Protein AF-A0A9J6F6X3-F1 (afdb_monomer)

Foldseek 3Di:
DDFDAQACDPPDPRHDHCVNPVDRGQFDWDDPLDDDDDPVVVVLLVVLLVVDPDDPPVRSSRRGPSCVSSVNDDDDDPQSDADPDPPDQLLNVLLHDGYPDDDPVRVVVSVVQSPDCVNCVPHDDRD

Sequence (127 aa):
MPRLEPIRDTESKWYLPPSVYARTSLPRYVLGAGYVVSASAVRPLFQAALETPFFYLEDIFLTGLVAEKAGVEVIHTSYLMTMNDSDAGLCKLLGTVSAHPLTPDKQRTIWRRLRNDSATSGCPSPK

Organism: Haemaphysalis longicornis (NCBI:txid44386)

InterPro domains:
  IPR002659 Glycosyl transferase, family 31 [PF01762] (5-76)
  IPR002659 Glycosyl transferase, family 31 [PTHR11214] (5-77)

Secondary structure (DSSP, 8-state):
-PPPPPP--TTSTT---TTT---SSPPS---TT-----HHHHHHHHHHHHTS---S-HHHIIIIIIHHHHT------TTEEE---TT--HHHHHT-SEEES--HHHHHHHHHHHT-HHHHTTSPPP-

Solvent-accessible surface area (backbone atoms only — not comparable to full-atom values): 7946 Å² total; per-residue (Å²): 132,85,68,52,64,64,41,74,49,83,88,44,97,68,43,45,54,60,92,83,48,74,63,77,54,45,63,74,52,54,68,83,56,60,86,86,81,56,79,82,53,50,60,46,35,52,58,32,44,78,76,42,81,91,54,92,56,56,38,52,31,53,46,7,56,18,16,62,72,44,70,51,84,83,80,89,64,84,39,57,30,76,34,94,59,92,72,68,51,69,56,61,57,73,52,38,80,35,69,34,81,70,55,73,69,53,51,54,51,50,53,59,46,74,71,32,62,87,74,50,70,85,42,76,78,71,129

Nearest PDB structures (foldseek):
  8tic-assembly2_D  TM=9.059E-01  e=8.084E-03  Homo sapiens

Structure (mmCIF, N/CA/C/O backbone):
data_AF-A0A9J6F6X3-F1
#
_entry.id   AF-A0A9J6F6X3-F1
#
loop_
_atom_site.group_PDB
_atom_site.id
_atom_site.type_symbol
_atom_site.label_atom_id
_atom_site.label_alt_id
_atom_site.label_comp_id
_atom_site.label_asym_id
_atom_site.label_entity_id
_atom_site.label_seq_id
_atom_site.pdbx_PDB_ins_code
_atom_site.Cartn_x
_atom_site.Cartn_y
_atom_site.Cartn_z
_atom_site.occupancy
_atom_site.B_iso_or_equiv
_atom_site.auth_seq_id
_atom_site.auth_comp_id
_atom_site.auth_asym_id
_atom_site.auth_atom_id
_atom_site.pdbx_PDB_model_num
ATOM 1 N N . MET A 1 1 ? 11.997 -4.858 11.031 1.00 56.62 1 MET A N 1
ATOM 2 C CA . MET A 1 1 ? 11.828 -3.463 10.574 1.00 56.62 1 MET A CA 1
ATOM 3 C C . MET A 1 1 ? 11.066 -2.700 11.646 1.00 56.62 1 MET A C 1
ATOM 5 O O . MET A 1 1 ? 10.089 -3.262 12.142 1.00 56.62 1 MET A O 1
ATOM 9 N N . PRO A 1 2 ? 11.538 -1.513 12.059 1.00 73.12 2 PRO A N 1
ATOM 10 C CA . PRO A 1 2 ? 10.853 -0.688 13.052 1.00 73.12 2 PRO A CA 1
ATOM 11 C C . PRO A 1 2 ? 9.478 -0.247 12.536 1.00 73.12 2 PRO A C 1
ATOM 13 O O . PRO A 1 2 ? 9.283 -0.097 11.330 1.00 73.12 2 PRO A O 1
ATOM 16 N N . ARG A 1 3 ? 8.516 -0.086 13.450 1.00 84.50 3 ARG A N 1
ATOM 17 C CA . ARG A 1 3 ? 7.194 0.460 13.120 1.00 84.50 3 ARG A CA 1
ATOM 18 C C . ARG A 1 3 ? 7.306 1.970 12.936 1.00 84.50 3 ARG A C 1
ATOM 20 O O . ARG A 1 3 ? 8.016 2.617 13.698 1.00 84.50 3 ARG A O 1
ATOM 27 N N . LEU A 1 4 ? 6.605 2.500 11.938 1.00 91.38 4 LEU A N 1
ATOM 28 C CA . LEU A 1 4 ? 6.516 3.940 11.713 1.00 91.38 4 LEU A CA 1
ATOM 29 C C . LEU A 1 4 ? 5.606 4.591 12.758 1.00 91.38 4 LEU A C 1
ATOM 31 O O . LEU A 1 4 ? 4.687 3.956 13.285 1.00 91.38 4 LEU A O 1
ATOM 35 N N . GLU A 1 5 ? 5.859 5.864 13.035 1.00 95.19 5 GLU A N 1
ATOM 36 C CA . GLU A 1 5 ? 5.012 6.677 13.900 1.00 95.19 5 GLU A CA 1
ATOM 37 C C . GLU A 1 5 ? 3.914 7.381 13.088 1.00 95.19 5 GLU A C 1
ATOM 39 O O . GLU A 1 5 ? 4.127 7.739 11.926 1.00 95.19 5 GLU A O 1
ATOM 44 N N . PRO A 1 6 ? 2.724 7.581 13.675 1.00 95.56 6 PRO A N 1
ATOM 45 C CA . PRO A 1 6 ? 1.661 8.348 13.046 1.00 95.56 6 PRO A CA 1
ATOM 46 C C . PRO A 1 6 ? 2.049 9.825 12.926 1.00 95.56 6 PRO A C 1
ATOM 48 O O . PRO A 1 6 ? 2.431 10.456 13.912 1.00 95.56 6 PRO A O 1
ATOM 51 N N . ILE A 1 7 ? 1.900 10.400 11.733 1.00 96.44 7 ILE A N 1
ATOM 52 C CA . ILE A 1 7 ? 2.227 11.808 11.486 1.00 96.44 7 ILE A CA 1
ATOM 53 C C . ILE A 1 7 ? 1.198 12.697 12.188 1.00 96.44 7 ILE A C 1
ATOM 55 O O . ILE A 1 7 ? 0.005 12.579 11.936 1.00 96.44 7 ILE A O 1
ATOM 59 N N . ARG A 1 8 ? 1.648 13.596 13.069 1.00 96.19 8 ARG A N 1
ATOM 60 C CA . ARG A 1 8 ? 0.771 14.507 13.836 1.00 96.19 8 ARG A CA 1
ATOM 61 C C . ARG A 1 8 ? 0.795 15.959 13.347 1.00 96.19 8 ARG A C 1
ATOM 63 O O . ARG A 1 8 ? 0.188 16.815 13.977 1.00 96.19 8 ARG A O 1
ATOM 70 N N . ASP A 1 9 ? 1.474 16.217 12.237 1.00 97.12 9 ASP A N 1
ATOM 71 C CA . ASP A 1 9 ? 1.488 17.511 11.555 1.00 97.12 9 ASP A CA 1
ATOM 72 C C . ASP A 1 9 ? 0.221 17.678 10.706 1.00 97.12 9 ASP A C 1
ATOM 74 O O . ASP A 1 9 ? -0.001 16.872 9.802 1.00 97.12 9 ASP A O 1
ATOM 78 N N . THR A 1 10 ? -0.591 18.699 10.999 1.00 96.69 10 THR A N 1
ATOM 79 C CA . THR A 1 10 ? -1.878 18.974 10.336 1.00 96.69 10 THR A CA 1
ATOM 80 C C . THR A 1 10 ? -1.741 19.379 8.873 1.00 96.69 10 THR A C 1
ATOM 82 O O . THR A 1 10 ? -2.694 19.210 8.118 1.00 96.69 10 THR A O 1
ATOM 85 N N . GLU A 1 11 ? -0.569 19.863 8.457 1.00 97.31 11 GLU A N 1
ATOM 86 C CA . GLU A 1 11 ? -0.300 20.249 7.065 1.00 97.31 11 GLU A CA 1
ATOM 87 C C . GLU A 1 11 ? 0.075 19.044 6.190 1.00 97.31 11 GLU A C 1
ATOM 89 O O . GLU A 1 11 ? 0.128 19.121 4.959 1.00 97.31 11 GLU A O 1
ATOM 94 N N . SER A 1 12 ? 0.332 17.891 6.808 1.00 96.44 12 SER A N 1
ATOM 95 C CA . SER A 1 12 ? 0.660 16.677 6.081 1.00 96.44 12 SER A CA 1
ATOM 96 C C . SER A 1 12 ? -0.582 16.058 5.449 1.00 96.44 12 SER A C 1
ATOM 98 O O . SER A 1 12 ? -1.574 15.789 6.122 1.00 96.44 12 SER A O 1
ATOM 100 N N . LYS A 1 13 ? -0.491 15.658 4.175 1.00 94.00 13 LYS A N 1
ATOM 101 C CA . LYS A 1 13 ? -1.536 14.829 3.537 1.00 94.00 13 LYS A CA 1
ATOM 102 C C . LYS A 1 13 ? -1.766 13.484 4.243 1.00 94.00 13 LYS A C 1
ATOM 104 O O . LYS A 1 13 ? -2.771 12.825 4.005 1.00 94.00 13 LYS A O 1
ATOM 109 N N .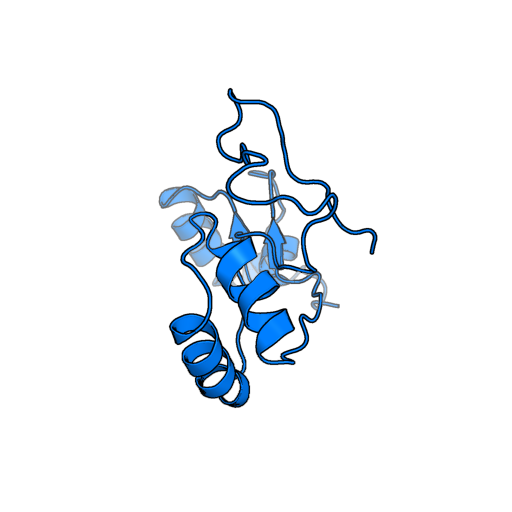 TRP A 1 14 ? -0.802 13.065 5.061 1.00 94.75 14 TRP A N 1
ATOM 110 C CA . TRP A 1 14 ? -0.842 11.849 5.867 1.00 94.75 14 TRP A CA 1
ATOM 111 C C . TRP A 1 14 ? -1.067 12.147 7.355 1.00 94.75 14 TRP A C 1
ATOM 113 O O . TRP A 1 14 ? -0.834 11.268 8.186 1.00 94.75 14 TRP A O 1
ATOM 123 N N . TYR A 1 15 ? -1.479 13.375 7.701 1.00 96.06 15 TYR A N 1
ATOM 124 C CA . TYR A 1 15 ? -1.835 13.760 9.062 1.00 96.06 15 TYR A CA 1
ATOM 125 C C . TYR A 1 15 ? -2.803 12.746 9.642 1.00 96.06 15 TYR A C 1
ATOM 127 O O . TYR A 1 15 ? -3.833 12.489 9.030 1.00 96.06 15 TYR A O 1
ATOM 135 N N . LEU A 1 16 ? -2.487 12.216 10.817 1.00 96.12 16 LEU A N 1
ATOM 136 C CA . LEU A 1 16 ? -3.278 11.261 11.565 1.00 96.12 16 LEU A CA 1
ATOM 137 C C . LEU A 1 16 ? -3.655 11.897 12.910 1.00 96.12 16 LEU A C 1
ATOM 139 O O . LEU A 1 16 ? -2.808 11.977 13.805 1.00 96.12 16 LEU A O 1
ATOM 143 N N . PRO A 1 17 ? -4.898 12.358 13.110 1.00 94.94 17 PRO A N 1
ATOM 144 C CA . PRO A 1 17 ? -5.289 12.967 14.375 1.00 94.94 17 PRO A CA 1
ATOM 145 C C . PRO A 1 17 ? -5.332 11.929 15.514 1.00 94.94 17 PRO A C 1
ATOM 147 O O . PRO A 1 17 ? -5.744 10.784 15.292 1.00 94.94 17 PRO A O 1
ATOM 150 N N . PRO A 1 18 ? -4.951 12.294 16.756 1.00 95.56 18 PRO A N 1
ATOM 151 C CA . PRO A 1 18 ? -5.021 11.386 17.907 1.00 95.56 18 PRO A CA 1
ATOM 152 C C . PRO A 1 18 ? -6.423 10.829 18.181 1.00 95.56 18 PRO A C 1
ATOM 154 O O . PRO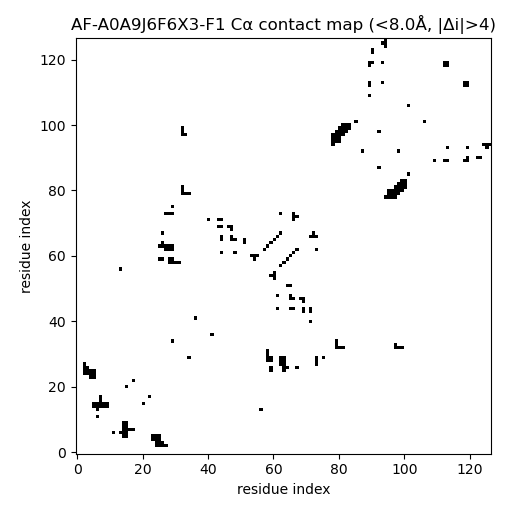 A 1 18 ? -6.545 9.698 18.642 1.00 95.56 18 PRO A O 1
ATOM 157 N N . SER A 1 19 ? -7.473 11.592 17.854 1.00 94.69 19 SER A N 1
ATOM 158 C CA . SER A 1 19 ? -8.874 11.171 17.984 1.00 94.69 19 SER A CA 1
ATOM 159 C C . SER A 1 19 ? -9.266 10.036 17.034 1.00 94.69 19 SER A C 1
ATOM 161 O O . SER A 1 19 ? -10.152 9.256 17.366 1.00 94.69 19 SER A O 1
ATOM 163 N N . VAL A 1 20 ? -8.606 9.921 15.877 1.00 94.00 20 VAL A N 1
ATOM 164 C CA . VAL A 1 20 ? -8.821 8.826 14.914 1.00 94.00 20 VAL A CA 1
ATOM 165 C C . VAL A 1 20 ? -7.879 7.657 15.197 1.00 94.00 20 VAL A C 1
ATOM 167 O O . VAL A 1 20 ? -8.251 6.501 15.015 1.00 94.00 20 VAL A O 1
ATOM 170 N N . TYR A 1 21 ? -6.660 7.934 15.667 1.00 95.25 21 TYR A N 1
ATOM 171 C CA . TYR A 1 21 ? -5.668 6.902 15.956 1.00 95.25 21 TYR A CA 1
ATOM 172 C C . TYR A 1 21 ? -4.820 7.253 17.177 1.00 95.25 21 TYR A C 1
ATOM 174 O O . TYR A 1 21 ? -3.866 8.035 17.097 1.00 95.25 21 TYR A O 1
ATOM 182 N N . ALA A 1 22 ? -5.142 6.629 18.308 1.00 94.75 22 ALA A N 1
ATOM 183 C CA . ALA A 1 22 ? -4.498 6.904 19.591 1.00 94.75 22 ALA A CA 1
ATOM 184 C C . ALA A 1 22 ? -3.157 6.170 19.794 1.00 94.75 22 ALA A C 1
ATOM 186 O O . ALA A 1 22 ? -2.363 6.575 20.640 1.00 94.75 22 ALA A O 1
ATOM 187 N N . ARG A 1 23 ? -2.878 5.097 19.034 1.00 94.94 23 ARG A N 1
ATOM 188 C CA . ARG A 1 23 ? -1.622 4.332 19.170 1.00 94.94 23 ARG A CA 1
ATOM 189 C C . ARG A 1 23 ? -0.426 5.211 18.781 1.00 94.94 23 ARG A C 1
ATOM 191 O O . ARG A 1 23 ? -0.513 6.037 17.876 1.00 94.94 23 ARG A O 1
ATOM 198 N N . THR A 1 24 ? 0.713 4.984 19.429 1.00 94.94 24 THR A N 1
ATOM 199 C CA . THR A 1 24 ? 1.985 5.682 19.155 1.00 94.94 24 THR A CA 1
ATOM 200 C C . THR A 1 24 ? 2.764 5.090 17.983 1.00 94.94 24 THR A C 1
ATOM 202 O O . THR A 1 24 ? 3.702 5.704 17.497 1.00 94.94 24 THR A O 1
ATOM 205 N N . SER A 1 25 ? 2.375 3.909 17.501 1.00 95.69 25 SER A N 1
ATOM 206 C CA . SER A 1 25 ? 2.989 3.255 16.344 1.00 95.69 25 SER A CA 1
ATOM 207 C C . SER A 1 25 ? 1.925 2.717 15.398 1.00 95.69 25 SER A C 1
ATOM 209 O O . SER A 1 25 ? 0.863 2.251 15.830 1.00 95.69 25 SER A O 1
ATOM 211 N N . LEU A 1 26 ? 2.209 2.796 14.102 1.00 94.69 26 LEU A N 1
ATOM 212 C CA . LEU A 1 26 ? 1.408 2.188 13.046 1.00 94.69 26 LEU A CA 1
ATOM 213 C C . LEU A 1 26 ? 1.575 0.658 13.062 1.00 94.69 26 LEU A C 1
ATOM 215 O O . LEU A 1 26 ? 2.625 0.162 13.491 1.00 94.69 26 LEU A O 1
ATOM 219 N N . PRO A 1 27 ? 0.569 -0.116 12.612 1.00 94.38 27 PRO A N 1
ATOM 220 C CA . PRO A 1 27 ? 0.752 -1.545 12.369 1.00 94.38 27 PRO A CA 1
ATOM 221 C C . PRO A 1 27 ? 1.855 -1.775 11.325 1.00 94.38 27 PRO A C 1
ATOM 223 O O . PRO A 1 27 ? 2.330 -0.848 10.670 1.00 94.38 27 PRO A O 1
ATOM 226 N N . ARG A 1 28 ? 2.271 -3.029 11.137 1.00 92.81 28 ARG A N 1
ATOM 227 C CA . ARG A 1 28 ? 3.005 -3.372 9.913 1.00 92.81 28 ARG A CA 1
ATOM 228 C C . ARG A 1 28 ? 2.039 -3.246 8.742 1.00 92.81 28 ARG A C 1
ATOM 230 O O . ARG A 1 28 ? 0.987 -3.857 8.796 1.00 92.81 28 ARG A O 1
ATOM 237 N N . TYR A 1 29 ? 2.405 -2.470 7.732 1.00 92.75 29 TYR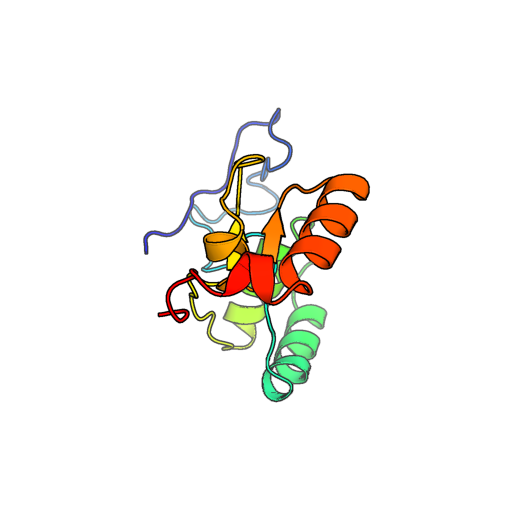 A N 1
ATOM 238 C CA . TYR A 1 29 ? 1.599 -2.243 6.536 1.00 92.75 29 TYR A CA 1
ATOM 239 C C . TYR A 1 29 ? 2.518 -2.104 5.314 1.00 92.75 29 TYR A C 1
ATOM 241 O O . TYR A 1 29 ? 3.738 -1.958 5.460 1.00 92.75 29 TYR A O 1
ATOM 249 N N . VAL A 1 30 ? 1.948 -2.178 4.114 1.00 90.62 30 VAL A N 1
ATOM 250 C CA . VAL A 1 30 ? 2.658 -1.996 2.844 1.00 90.62 30 VAL A CA 1
ATOM 251 C C . VAL A 1 30 ? 2.447 -0.573 2.347 1.00 90.62 30 VAL A C 1
ATOM 253 O O . VAL A 1 30 ? 1.319 -0.114 2.282 1.00 90.62 30 VAL A O 1
ATOM 256 N N . LEU A 1 31 ? 3.516 0.123 1.958 1.00 84.25 31 LEU A N 1
ATOM 257 C CA . LEU A 1 31 ? 3.409 1.456 1.358 1.00 84.25 31 LEU A CA 1
ATOM 258 C C . LEU A 1 31 ? 2.762 1.378 -0.036 1.00 84.25 31 LEU A C 1
ATOM 260 O O . LEU A 1 31 ? 3.108 0.509 -0.836 1.00 84.25 31 LEU A O 1
ATOM 264 N N . GLY A 1 32 ? 1.878 2.328 -0.352 1.00 75.69 32 GLY A N 1
ATOM 265 C CA . GLY A 1 32 ? 0.981 2.322 -1.522 1.00 75.69 32 GLY A CA 1
ATOM 266 C C . GLY A 1 32 ? 1.578 2.319 -2.945 1.00 75.69 32 GLY A C 1
ATOM 267 O O . GLY A 1 32 ? 0.856 2.634 -3.885 1.00 75.69 32 GLY A O 1
ATOM 268 N N . ALA A 1 33 ? 2.851 1.965 -3.166 1.00 79.81 33 ALA A N 1
ATOM 269 C CA . ALA A 1 33 ? 3.358 1.695 -4.525 1.00 79.81 33 ALA A CA 1
ATOM 270 C C . ALA A 1 33 ? 2.764 0.418 -5.144 1.00 79.81 33 ALA A C 1
ATOM 272 O O . ALA A 1 33 ? 2.823 0.226 -6.361 1.00 79.81 33 ALA A O 1
ATOM 273 N N . GLY A 1 34 ? 2.208 -0.456 -4.309 1.00 85.75 34 GLY A N 1
ATOM 274 C CA . GLY A 1 34 ? 1.511 -1.667 -4.713 1.00 85.75 34 GLY A CA 1
ATOM 275 C C . GLY A 1 34 ? 1.750 -2.799 -3.724 1.00 85.75 34 GLY A C 1
ATOM 276 O O . GLY A 1 34 ? 2.744 -2.814 -3.001 1.00 85.75 34 GLY A O 1
ATOM 277 N N . TYR A 1 35 ? 0.836 -3.760 -3.715 1.00 90.94 35 TYR A N 1
ATOM 278 C CA . TYR A 1 35 ? 0.929 -4.995 -2.948 1.00 90.94 35 TYR A CA 1
ATOM 279 C C . TYR A 1 35 ? 0.228 -6.121 -3.716 1.00 90.94 35 TYR A C 1
ATOM 281 O O . TYR A 1 35 ? -0.598 -5.873 -4.595 1.00 90.94 35 TYR A O 1
ATOM 289 N N . VAL A 1 36 ? 0.565 -7.368 -3.391 1.00 91.56 36 VAL A N 1
ATOM 290 C CA . VAL A 1 36 ? -0.082 -8.563 -3.948 1.00 91.56 36 VAL A CA 1
ATOM 291 C C . VAL A 1 36 ? -0.743 -9.314 -2.804 1.00 91.56 36 VAL A C 1
ATOM 293 O O . VAL A 1 36 ? -0.129 -9.519 -1.759 1.00 91.56 36 VAL A O 1
ATOM 296 N N . VAL A 1 37 ? -1.991 -9.729 -3.008 1.00 94.25 37 VAL A N 1
ATOM 297 C CA . VAL A 1 37 ? -2.770 -10.486 -2.024 1.00 94.25 37 VAL A CA 1
ATOM 298 C C . VAL A 1 37 ? -2.992 -11.892 -2.563 1.00 94.25 37 VAL A C 1
ATOM 300 O O . VAL A 1 37 ? -3.420 -12.064 -3.705 1.00 94.25 37 VAL A O 1
ATOM 303 N N . SER A 1 38 ? -2.699 -12.910 -1.754 1.00 96.12 38 SER A N 1
ATOM 304 C CA . SER A 1 38 ? -3.028 -14.289 -2.111 1.00 96.12 38 SER A CA 1
ATOM 305 C C . SER A 1 38 ? -4.545 -14.483 -2.120 1.00 96.12 38 SER A C 1
ATOM 307 O O . SER A 1 38 ? -5.265 -13.919 -1.297 1.00 96.12 38 SER A O 1
ATOM 309 N N . ALA A 1 39 ? -5.053 -15.329 -3.017 1.00 97.81 39 ALA A N 1
ATOM 310 C CA . ALA A 1 39 ? -6.490 -15.598 -3.093 1.00 97.81 39 ALA A CA 1
ATOM 311 C C . ALA A 1 39 ? -7.071 -16.101 -1.754 1.00 97.81 39 ALA A C 1
ATOM 313 O O . ALA A 1 39 ? -8.191 -15.747 -1.389 1.00 97.81 39 ALA A O 1
ATOM 314 N N . SER A 1 40 ? -6.292 -16.875 -0.988 1.00 97.69 40 SER A N 1
ATOM 315 C CA . SER A 1 40 ? -6.691 -17.378 0.331 1.00 97.69 40 SER A CA 1
ATOM 316 C C . SER A 1 40 ? -6.818 -16.284 1.397 1.00 97.69 40 SER A C 1
ATOM 318 O O . SER A 1 40 ? -7.602 -16.452 2.329 1.00 97.69 40 SER A O 1
ATOM 320 N N . ALA A 1 41 ? -6.109 -15.160 1.259 1.00 98.00 41 ALA A N 1
ATOM 321 C CA . ALA A 1 41 ? -6.192 -14.034 2.187 1.00 98.00 41 ALA A CA 1
ATOM 322 C C . ALA A 1 41 ? -7.406 -13.124 1.929 1.00 98.00 41 ALA A C 1
ATOM 324 O O . ALA A 1 41 ? -7.844 -12.426 2.841 1.00 98.00 41 ALA A O 1
ATOM 325 N N . VAL A 1 42 ? -7.996 -13.154 0.727 1.00 98.12 42 VAL A N 1
ATOM 326 C CA . VAL A 1 42 ? -9.090 -12.243 0.340 1.00 98.12 42 VAL A CA 1
ATOM 327 C C . VAL A 1 42 ? -10.302 -12.368 1.265 1.00 98.12 42 VAL A C 1
ATOM 329 O O . VAL A 1 42 ? -10.807 -11.361 1.756 1.00 98.12 42 VAL A O 1
ATOM 332 N N . ARG A 1 43 ? -10.772 -13.594 1.535 1.00 98.31 43 ARG A N 1
ATOM 333 C CA . ARG A 1 43 ? -11.969 -13.809 2.365 1.00 98.31 43 ARG A CA 1
ATOM 334 C C . ARG A 1 43 ? -11.759 -13.388 3.832 1.00 98.31 43 ARG A C 1
ATOM 336 O O . ARG A 1 43 ? -12.608 -12.644 4.322 1.00 98.31 43 ARG A O 1
ATOM 343 N N . PRO A 1 44 ? -10.668 -13.787 4.518 1.00 98.44 44 PRO A N 1
ATOM 344 C CA . PRO A 1 44 ? -10.362 -13.289 5.861 1.00 98.44 44 PRO A CA 1
ATOM 345 C C . PRO A 1 44 ? -10.256 -11.762 5.937 1.00 98.44 44 PRO A C 1
ATOM 347 O O . PRO A 1 44 ? -10.857 -11.156 6.823 1.00 98.44 44 PRO A O 1
ATOM 350 N N . LEU A 1 45 ? -9.554 -11.132 4.984 1.00 98.50 45 LEU A N 1
ATOM 351 C CA . LEU A 1 45 ? -9.421 -9.673 4.934 1.00 98.50 45 LEU A CA 1
ATOM 352 C C . LEU A 1 45 ? -10.781 -8.996 4.761 1.00 98.50 45 LEU A C 1
ATOM 354 O O . LEU A 1 45 ? -11.090 -8.053 5.480 1.00 98.50 45 LEU A O 1
ATOM 358 N N . PHE A 1 46 ? -11.619 -9.498 3.853 1.00 98.38 46 PHE A N 1
ATOM 359 C CA . PHE A 1 46 ? -12.954 -8.952 3.628 1.00 98.38 46 PHE A CA 1
ATOM 360 C C . PHE A 1 46 ? -13.824 -9.011 4.890 1.00 98.38 46 PHE A C 1
ATOM 362 O O . PHE A 1 46 ? -14.423 -8.009 5.270 1.00 98.38 46 PHE A O 1
ATOM 369 N N . GLN A 1 47 ? -13.861 -10.158 5.575 1.00 98.50 47 GLN A N 1
ATOM 370 C CA . GLN A 1 47 ? -14.645 -10.312 6.805 1.00 98.50 47 GLN A CA 1
ATOM 371 C C . GLN A 1 47 ? -14.142 -9.386 7.918 1.00 98.50 47 GLN A C 1
ATOM 373 O O . GLN A 1 47 ? -14.938 -8.684 8.538 1.00 98.50 47 GLN A O 1
ATOM 378 N N . ALA A 1 48 ? -12.825 -9.319 8.124 1.00 98.50 48 ALA A N 1
ATOM 379 C CA . ALA A 1 48 ? -12.240 -8.426 9.116 1.00 98.50 48 ALA A CA 1
ATOM 380 C C . ALA A 1 48 ? -12.474 -6.944 8.776 1.00 98.50 48 ALA A C 1
ATOM 382 O O . ALA A 1 48 ? -12.705 -6.150 9.689 1.00 98.50 48 ALA A O 1
ATOM 383 N N . ALA A 1 49 ? -12.468 -6.567 7.493 1.00 98.25 49 ALA A N 1
ATOM 384 C CA . ALA A 1 49 ? -12.730 -5.199 7.050 1.00 98.25 49 ALA A CA 1
ATOM 385 C C . ALA A 1 49 ? -14.149 -4.736 7.403 1.00 98.25 49 ALA A C 1
ATOM 387 O O . ALA A 1 49 ? -14.313 -3.611 7.865 1.00 98.25 49 ALA A O 1
ATOM 388 N N . LEU A 1 50 ? -15.157 -5.605 7.260 1.00 98.12 50 LEU A N 1
ATOM 389 C CA . LEU A 1 50 ? -16.549 -5.290 7.618 1.00 98.12 50 LEU A CA 1
ATOM 390 C C . LEU A 1 50 ? -16.733 -4.984 9.110 1.00 98.12 50 LEU A C 1
ATOM 392 O O . LEU A 1 50 ? -17.646 -4.257 9.491 1.00 98.12 50 LEU A O 1
ATOM 396 N N . GLU A 1 51 ? -15.865 -5.532 9.953 1.00 97.88 51 GLU A N 1
ATOM 397 C CA . GLU A 1 51 ? -15.897 -5.340 11.399 1.00 97.88 51 GLU A CA 1
ATOM 398 C C . GLU A 1 51 ? -14.824 -4.359 11.903 1.00 97.88 51 GLU A C 1
ATOM 400 O O . GLU A 1 51 ? -14.576 -4.274 13.110 1.00 97.88 51 GLU A O 1
ATOM 405 N N . THR A 1 52 ? -14.101 -3.694 11.003 1.00 97.25 52 THR A N 1
ATOM 406 C CA . THR A 1 52 ? -13.063 -2.723 11.358 1.00 97.25 52 THR A CA 1
ATOM 407 C C . THR A 1 52 ? -13.593 -1.324 11.067 1.00 97.25 52 THR A C 1
ATOM 409 O O . THR A 1 52 ? -14.074 -1.088 9.958 1.00 97.25 52 THR A O 1
ATOM 412 N N . PRO A 1 53 ? -13.518 -0.376 12.022 1.00 95.12 53 PRO A N 1
ATOM 413 C CA . PRO A 1 53 ? -13.912 1.001 11.762 1.00 95.12 53 PRO A CA 1
ATOM 414 C C . PRO A 1 53 ? -13.196 1.559 10.534 1.00 95.12 53 PRO A C 1
ATOM 416 O O . PRO A 1 53 ? -12.001 1.322 10.344 1.00 95.12 53 PRO A O 1
ATOM 419 N N . PHE A 1 54 ? -13.933 2.309 9.717 1.00 92.31 54 PHE A N 1
ATOM 420 C CA . PHE A 1 54 ? -13.378 2.935 8.525 1.00 92.31 54 PHE A CA 1
ATOM 421 C C . PHE A 1 54 ? -12.147 3.783 8.870 1.00 92.31 54 PHE A C 1
ATOM 423 O O . PHE A 1 54 ? -12.156 4.564 9.824 1.00 92.31 54 PHE A O 1
ATOM 430 N N . PHE A 1 55 ? -11.105 3.652 8.053 1.00 95.19 55 PHE A N 1
ATOM 431 C CA . PHE A 1 55 ? -9.863 4.397 8.179 1.00 95.19 55 PHE A CA 1
ATOM 432 C C . PHE A 1 55 ? -9.442 4.881 6.791 1.00 95.19 55 PHE A C 1
ATOM 434 O O . PHE A 1 55 ? -9.348 4.094 5.854 1.00 95.19 55 PHE A O 1
ATOM 441 N N . TYR A 1 56 ? -9.229 6.187 6.644 1.00 93.56 56 TYR A N 1
ATOM 442 C CA . TYR A 1 56 ? -9.121 6.844 5.334 1.00 93.56 56 TYR A CA 1
ATOM 443 C C . TYR A 1 56 ? -7.792 6.593 4.609 1.00 93.56 56 TYR A C 1
ATOM 445 O O . TYR A 1 56 ? -7.725 6.758 3.393 1.00 93.56 56 TYR A O 1
ATOM 453 N N . LEU A 1 57 ? -6.738 6.199 5.328 1.00 95.31 57 LEU A N 1
ATOM 454 C CA . LEU A 1 57 ? -5.481 5.761 4.721 1.00 95.31 57 LEU A CA 1
ATOM 455 C C . LEU A 1 57 ? -5.599 4.269 4.403 1.00 95.31 57 LEU A C 1
ATOM 457 O O . LEU A 1 57 ? -5.439 3.430 5.288 1.00 95.31 57 LEU A O 1
ATOM 461 N N . GLU A 1 58 ? -5.944 3.959 3.153 1.00 95.06 58 GLU A N 1
ATOM 462 C CA . GLU A 1 58 ? -6.264 2.600 2.693 1.00 95.06 58 GLU A CA 1
ATOM 463 C C . GLU A 1 58 ? -5.136 1.598 2.949 1.00 95.06 58 GLU A C 1
ATOM 465 O O . GLU A 1 58 ? -5.401 0.478 3.384 1.00 95.06 58 GLU A O 1
ATOM 470 N N . ASP A 1 59 ? -3.888 2.011 2.750 1.00 93.94 59 ASP A N 1
ATOM 471 C CA . ASP A 1 59 ? -2.728 1.143 2.899 1.00 93.94 59 ASP A CA 1
ATOM 472 C C . ASP A 1 59 ? -2.549 0.704 4.360 1.00 93.94 59 ASP A C 1
ATOM 474 O O . ASP A 1 59 ? -2.371 -0.484 4.648 1.00 93.94 59 ASP A O 1
ATOM 478 N N . ILE A 1 60 ? -2.711 1.636 5.300 1.00 95.50 60 ILE A N 1
ATOM 479 C CA . ILE A 1 60 ? -2.745 1.359 6.742 1.00 95.50 60 ILE A CA 1
ATOM 480 C C . ILE A 1 60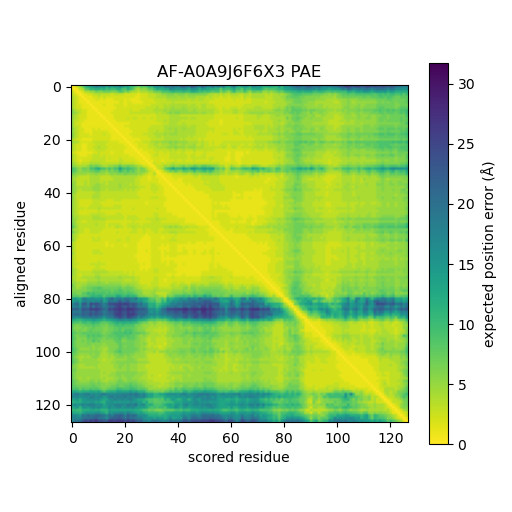 ? -4.007 0.577 7.127 1.00 95.50 60 ILE A C 1
ATOM 482 O O . ILE A 1 60 ? -3.931 -0.324 7.966 1.00 95.50 60 ILE A O 1
ATOM 486 N N . PHE A 1 61 ? -5.160 0.897 6.536 1.00 96.81 61 PHE A N 1
ATOM 487 C CA . PHE A 1 61 ? -6.427 0.227 6.820 1.00 96.81 61 PHE A CA 1
ATOM 488 C C . PHE A 1 61 ? -6.363 -1.256 6.452 1.00 96.81 61 PHE A C 1
ATOM 490 O O . PHE A 1 61 ? -6.472 -2.108 7.332 1.00 96.81 61 PHE A O 1
ATOM 497 N N . LEU A 1 62 ? -6.158 -1.569 5.172 1.00 97.12 62 LEU A N 1
ATOM 498 C CA . LEU A 1 62 ? -6.295 -2.921 4.646 1.00 97.12 62 LEU A CA 1
ATOM 499 C C . LEU A 1 62 ? -5.079 -3.785 4.985 1.00 97.12 62 LEU A C 1
ATOM 501 O O . LEU A 1 62 ? -5.225 -4.879 5.529 1.00 97.12 62 LEU A O 1
ATOM 505 N N . THR A 1 63 ? -3.873 -3.292 4.692 1.00 96.12 63 THR A N 1
ATOM 506 C CA . THR A 1 63 ? -2.642 -4.082 4.876 1.00 96.12 63 THR A CA 1
ATOM 507 C C . THR A 1 63 ? -2.073 -3.986 6.289 1.00 96.12 63 THR A C 1
ATOM 509 O O . THR A 1 63 ? -1.159 -4.731 6.620 1.00 96.12 63 THR A O 1
ATOM 512 N N . GLY A 1 64 ? -2.613 -3.093 7.122 1.00 96.00 64 GLY A N 1
ATOM 513 C CA . GLY A 1 64 ? -2.234 -2.931 8.520 1.00 96.00 64 GLY A CA 1
ATOM 514 C C . GLY A 1 64 ? -3.309 -3.419 9.481 1.00 96.00 64 GLY A C 1
ATOM 515 O O . GLY A 1 64 ? -3.212 -4.518 10.014 1.00 96.00 64 GLY A O 1
ATOM 516 N N . LEU A 1 65 ? -4.327 -2.594 9.728 1.00 97.19 65 LEU A N 1
ATOM 517 C CA . LEU A 1 65 ? -5.336 -2.842 10.765 1.00 97.19 65 LEU A CA 1
ATOM 518 C C . LEU A 1 65 ? -6.176 -4.090 10.478 1.00 97.19 65 LEU A C 1
ATOM 520 O O . LEU A 1 65 ? -6.346 -4.939 11.352 1.00 97.19 65 LEU A O 1
ATOM 524 N N . VAL A 1 66 ? -6.674 -4.214 9.248 1.00 98.25 66 VAL A N 1
ATOM 525 C CA . VAL A 1 66 ? -7.488 -5.352 8.813 1.00 98.25 66 VAL A CA 1
ATOM 526 C C . VAL A 1 66 ? -6.642 -6.621 8.733 1.00 98.25 66 VAL A C 1
ATOM 528 O O . VAL A 1 66 ? -7.085 -7.662 9.210 1.00 98.25 66 VAL A O 1
ATOM 531 N N . ALA A 1 67 ? -5.420 -6.550 8.196 1.00 97.81 67 ALA A N 1
ATOM 532 C CA . ALA A 1 67 ? -4.505 -7.692 8.149 1.00 97.81 67 ALA A CA 1
ATOM 533 C C . ALA A 1 67 ? -4.124 -8.196 9.553 1.00 97.81 67 ALA A C 1
ATOM 535 O O . ALA A 1 67 ? -4.206 -9.396 9.813 1.00 97.81 67 ALA A O 1
ATOM 536 N N . GLU A 1 68 ? -3.794 -7.284 10.478 1.00 96.88 68 GLU A N 1
ATOM 537 C CA . GLU A 1 68 ? -3.520 -7.592 11.889 1.00 96.88 68 GLU A CA 1
ATOM 538 C C . GLU A 1 68 ? -4.737 -8.270 12.541 1.00 96.88 68 GLU A C 1
ATOM 540 O O . GLU A 1 68 ? -4.587 -9.322 13.162 1.00 96.88 68 GLU A O 1
ATOM 545 N N . LYS A 1 69 ? -5.951 -7.735 12.332 1.00 98.00 69 LYS A N 1
ATOM 546 C CA . LYS A 1 69 ? -7.199 -8.324 12.849 1.00 98.00 69 LYS A CA 1
ATOM 547 C C . LYS A 1 69 ? -7.508 -9.699 12.245 1.00 98.00 69 LYS A C 1
ATOM 549 O O . LYS A 1 69 ? -7.972 -10.585 12.957 1.00 98.00 69 LYS A O 1
ATOM 554 N N . ALA A 1 70 ? -7.262 -9.882 10.949 1.00 98.12 70 ALA A N 1
ATOM 555 C CA . ALA A 1 70 ? -7.513 -11.131 10.231 1.00 98.12 70 ALA A CA 1
ATOM 556 C C . ALA A 1 70 ? -6.438 -12.207 10.474 1.00 98.12 70 ALA A C 1
ATOM 558 O O . ALA A 1 70 ? -6.605 -13.338 10.018 1.00 98.12 70 ALA A O 1
ATOM 559 N N . GLY A 1 71 ? -5.325 -11.867 11.138 1.00 97.44 71 GLY A N 1
ATOM 560 C CA . GLY A 1 71 ? -4.171 -12.758 11.277 1.00 97.44 71 GLY A CA 1
ATOM 561 C C . GLY A 1 71 ? -3.453 -13.036 9.951 1.00 97.44 71 GLY A C 1
ATOM 562 O O . GL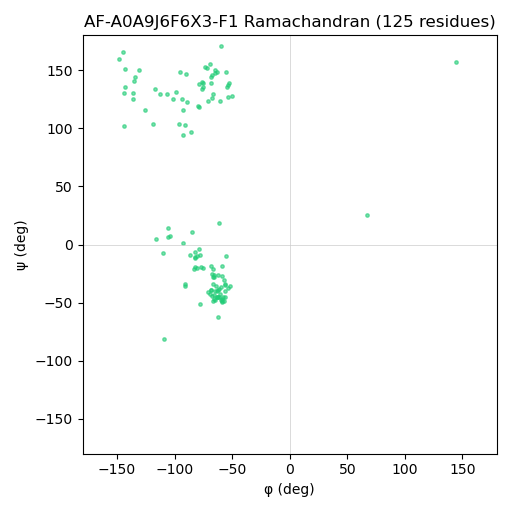Y A 1 71 ? -2.823 -14.080 9.800 1.00 97.44 71 GLY A O 1
ATOM 563 N N . VAL A 1 72 ? -3.564 -12.129 8.975 1.00 97.69 72 VAL A N 1
ATOM 564 C CA . VAL A 1 72 ? -2.902 -12.241 7.669 1.00 97.69 72 VAL A CA 1
ATOM 565 C C . VAL A 1 72 ? -1.527 -11.586 7.748 1.00 97.69 72 VAL A C 1
ATOM 567 O O . VAL A 1 72 ? -1.402 -10.405 8.070 1.00 97.69 72 VAL A O 1
ATOM 570 N N . GLU A 1 73 ? -0.479 -12.353 7.450 1.00 94.81 73 GLU A N 1
ATOM 571 C CA . GLU A 1 73 ? 0.896 -11.861 7.509 1.00 94.81 73 GLU A CA 1
ATOM 572 C C . GLU A 1 73 ? 1.241 -10.954 6.318 1.00 94.81 73 GLU A C 1
ATOM 574 O O . GLU A 1 73 ? 0.967 -11.270 5.159 1.00 94.81 73 GLU A O 1
ATOM 579 N N . VAL A 1 74 ? 1.913 -9.839 6.612 1.00 92.56 74 VAL A N 1
ATOM 580 C CA . VAL A 1 74 ? 2.498 -8.947 5.607 1.00 92.56 74 VAL A CA 1
ATOM 581 C C . VAL A 1 74 ? 3.949 -9.343 5.361 1.00 92.56 74 VAL A C 1
ATOM 583 O O . VAL A 1 74 ? 4.802 -9.192 6.240 1.00 92.56 74 VAL A O 1
ATOM 586 N N . ILE A 1 75 ? 4.239 -9.792 4.141 1.00 90.44 75 ILE A N 1
ATOM 587 C CA . ILE A 1 75 ? 5.575 -10.224 3.723 1.00 90.44 75 ILE A CA 1
ATOM 588 C C . ILE A 1 75 ? 6.237 -9.114 2.905 1.00 90.44 75 ILE A C 1
ATOM 590 O O . ILE A 1 75 ? 5.691 -8.634 1.913 1.00 90.44 75 ILE A O 1
ATOM 594 N N . HIS A 1 76 ? 7.435 -8.703 3.320 1.00 87.38 76 HIS A N 1
ATOM 595 C CA . HIS A 1 76 ? 8.214 -7.701 2.598 1.00 87.38 76 HIS A CA 1
ATOM 596 C C . HIS A 1 76 ? 8.858 -8.295 1.339 1.00 87.38 76 HIS A C 1
ATOM 598 O O . HIS A 1 76 ? 9.429 -9.383 1.378 1.00 87.38 76 HIS A O 1
ATOM 604 N N . THR A 1 77 ? 8.835 -7.536 0.244 1.00 83.88 77 THR A N 1
ATOM 605 C CA . THR A 1 77 ? 9.574 -7.836 -0.984 1.00 83.88 77 THR A CA 1
ATOM 606 C C . THR A 1 77 ? 10.253 -6.578 -1.518 1.00 83.88 77 THR A C 1
ATOM 608 O O . THR A 1 77 ? 9.672 -5.494 -1.496 1.00 83.88 77 THR A O 1
ATOM 611 N N . SER A 1 78 ? 11.478 -6.726 -2.019 1.00 78.62 78 SER A N 1
ATOM 612 C CA . SER A 1 78 ? 12.236 -5.655 -2.672 1.00 78.62 78 SER A CA 1
ATOM 613 C C . SER A 1 78 ? 11.824 -5.420 -4.131 1.00 78.62 78 SER A C 1
ATOM 615 O O . SER A 1 78 ? 12.247 -4.428 -4.722 1.00 78.62 78 SER A O 1
ATOM 617 N N . TYR A 1 79 ? 10.996 -6.294 -4.719 1.00 76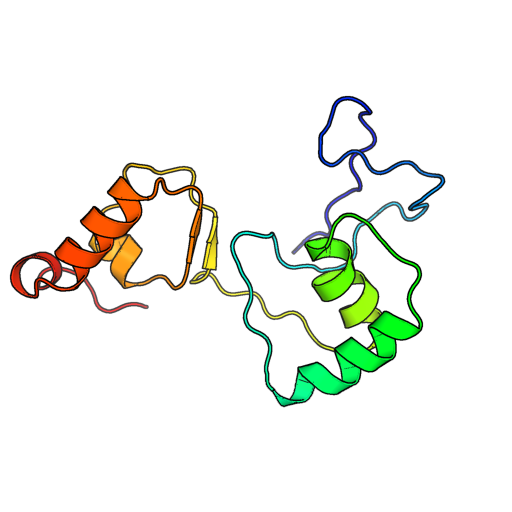.06 79 TYR A N 1
ATOM 618 C CA . TYR A 1 79 ? 10.564 -6.176 -6.118 1.00 76.06 79 TYR A CA 1
ATOM 619 C C . TYR A 1 79 ? 9.479 -5.111 -6.335 1.00 76.06 79 TYR A C 1
ATOM 621 O O . TYR A 1 79 ? 9.273 -4.663 -7.464 1.00 76.06 79 TYR A O 1
ATOM 629 N N . LEU A 1 80 ? 8.774 -4.704 -5.276 1.00 75.69 80 LEU A N 1
ATOM 630 C CA . LEU A 1 80 ? 7.779 -3.631 -5.304 1.00 75.69 80 LEU A CA 1
ATOM 631 C C . LEU A 1 80 ? 8.468 -2.318 -4.924 1.00 75.69 80 LEU A C 1
ATOM 633 O O . LEU A 1 80 ? 8.648 -2.019 -3.745 1.00 75.69 80 LEU A O 1
ATOM 637 N N . MET A 1 81 ? 8.907 -1.554 -5.926 1.00 66.00 81 MET A N 1
ATOM 638 C CA . MET A 1 81 ? 9.720 -0.364 -5.694 1.00 66.00 81 MET A CA 1
ATOM 639 C C . MET A 1 81 ? 8.876 0.911 -5.600 1.00 66.00 81 MET A C 1
ATOM 641 O O . MET A 1 81 ? 8.175 1.300 -6.535 1.00 66.00 81 MET A O 1
ATOM 645 N N . THR A 1 82 ? 9.042 1.647 -4.506 1.00 61.16 82 THR A N 1
ATOM 646 C CA . THR A 1 82 ? 8.791 3.092 -4.457 1.00 61.16 82 THR A CA 1
ATOM 647 C C . THR A 1 82 ? 9.996 3.800 -5.079 1.00 61.16 82 THR A C 1
ATOM 649 O O . THR A 1 82 ? 11.126 3.647 -4.619 1.00 61.16 82 THR A O 1
ATOM 652 N N . MET A 1 83 ? 9.795 4.542 -6.165 1.00 57.44 83 MET A N 1
ATOM 653 C CA . MET A 1 83 ? 10.884 5.094 -6.970 1.00 57.44 83 MET A CA 1
ATOM 654 C C . MET A 1 83 ? 10.734 6.597 -7.129 1.00 57.44 83 MET A C 1
ATOM 656 O O . MET A 1 83 ? 9.849 7.044 -7.837 1.00 57.44 83 MET A O 1
ATOM 660 N N . ASN A 1 84 ? 11.663 7.385 -6.596 1.00 51.28 84 ASN A N 1
ATOM 661 C CA . ASN A 1 84 ? 11.804 8.778 -7.037 1.00 51.28 84 ASN A CA 1
ATOM 662 C C . ASN A 1 84 ? 12.561 8.918 -8.369 1.00 51.28 84 ASN A C 1
ATOM 664 O O . ASN A 1 84 ? 12.664 10.022 -8.893 1.00 51.28 84 ASN A O 1
ATOM 668 N N . ASP A 1 85 ? 13.068 7.826 -8.945 1.00 50.06 85 ASP A N 1
ATOM 669 C CA . ASP A 1 85 ? 13.926 7.910 -10.120 1.00 50.06 85 ASP A CA 1
ATOM 670 C C . ASP A 1 85 ? 13.133 7.827 -11.420 1.00 50.06 85 ASP A C 1
ATOM 672 O O . ASP A 1 85 ? 12.809 6.752 -11.931 1.00 50.06 85 ASP A O 1
ATOM 676 N N . SER A 1 86 ? 12.948 8.991 -12.035 1.00 49.31 86 SER A N 1
ATOM 677 C CA . SER A 1 86 ? 12.786 9.111 -13.483 1.00 49.31 86 SER A CA 1
ATOM 678 C C . SER A 1 86 ? 13.933 8.487 -14.291 1.00 49.31 86 SER A C 1
ATOM 680 O O . SER A 1 86 ? 13.778 8.340 -15.503 1.00 49.31 86 SER A O 1
ATOM 682 N N . ASP A 1 87 ? 15.026 8.103 -13.621 1.00 52.44 87 ASP A N 1
ATOM 683 C CA . ASP A 1 87 ? 16.321 7.772 -14.214 1.00 52.44 87 ASP A CA 1
ATOM 684 C C . ASP A 1 87 ? 16.735 6.308 -14.002 1.00 52.44 87 ASP A C 1
ATOM 686 O O . ASP A 1 87 ? 17.832 5.907 -14.397 1.00 52.44 87 ASP A O 1
ATOM 690 N N . ALA A 1 88 ? 15.881 5.468 -13.402 1.00 64.38 88 ALA A N 1
ATOM 691 C CA . ALA A 1 88 ? 16.236 4.063 -13.251 1.00 64.38 88 ALA A CA 1
ATOM 692 C C . ALA A 1 88 ? 16.455 3.409 -14.612 1.00 64.38 88 ALA A C 1
ATOM 694 O O . ALA A 1 88 ? 15.576 3.378 -15.477 1.00 64.38 88 ALA A O 1
ATOM 695 N N . GLY A 1 89 ? 17.652 2.845 -14.763 1.00 77.69 89 GLY A N 1
ATOM 696 C CA . GLY A 1 89 ? 18.037 2.101 -15.947 1.00 77.69 89 GLY A CA 1
ATOM 697 C C . GLY A 1 89 ? 17.062 0.964 -16.246 1.00 77.69 89 GLY A C 1
ATOM 698 O O . GLY A 1 89 ? 16.493 0.340 -15.347 1.00 77.69 89 GLY A O 1
ATOM 699 N N . LEU A 1 90 ? 16.909 0.665 -17.535 1.00 82.50 90 LEU A N 1
ATOM 700 C CA . LEU A 1 90 ? 15.968 -0.329 -18.054 1.00 82.50 90 LEU A CA 1
ATOM 701 C C . LEU A 1 90 ? 16.097 -1.703 -17.367 1.00 82.50 90 LEU A C 1
ATOM 703 O O . LEU A 1 90 ? 15.088 -2.346 -17.103 1.00 82.50 90 LEU A O 1
ATOM 707 N N . CYS A 1 91 ? 17.315 -2.114 -17.004 1.00 82.88 91 CYS A N 1
ATOM 708 C CA . CYS A 1 91 ? 17.562 -3.379 -16.308 1.00 82.88 91 CYS A CA 1
ATOM 709 C C . CYS A 1 91 ? 16.994 -3.428 -14.886 1.00 82.88 91 CYS A C 1
ATOM 711 O O . CYS A 1 91 ? 16.542 -4.481 -14.449 1.00 82.88 91 CYS A O 1
ATOM 713 N N . LYS A 1 92 ? 16.979 -2.298 -14.167 1.00 81.62 92 LYS A N 1
ATOM 714 C CA . LYS A 1 92 ? 16.356 -2.224 -12.840 1.00 81.62 92 LYS A CA 1
ATOM 715 C C . LYS A 1 92 ? 14.847 -2.390 -12.972 1.00 81.62 92 LYS A C 1
ATOM 717 O O . LYS A 1 92 ? 14.264 -3.177 -12.245 1.00 81.62 92 LYS A O 1
ATOM 722 N N . LEU A 1 93 ? 14.244 -1.710 -13.950 1.00 82.75 93 LEU A N 1
ATOM 723 C CA . LEU A 1 93 ? 12.811 -1.823 -14.229 1.00 82.75 93 LEU A CA 1
ATOM 724 C C . LEU A 1 93 ? 12.410 -3.249 -14.634 1.00 82.75 93 LEU A C 1
ATOM 726 O O . LEU A 1 93 ? 11.373 -3.726 -14.185 1.00 82.75 93 LEU A O 1
ATOM 730 N N . LEU A 1 94 ? 13.246 -3.946 -15.412 1.00 83.56 94 LEU A N 1
ATOM 731 C CA . LEU A 1 94 ? 13.007 -5.338 -15.813 1.00 83.56 94 LEU A CA 1
ATOM 732 C C . LEU A 1 94 ? 12.893 -6.294 -14.614 1.00 83.56 94 LEU A C 1
ATOM 734 O O . LEU A 1 94 ? 12.094 -7.223 -14.646 1.00 83.56 94 LEU A O 1
ATOM 738 N N . GLY A 1 95 ? 13.674 -6.068 -13.557 1.00 80.50 95 GLY A N 1
ATOM 739 C CA . GLY A 1 95 ? 13.678 -6.914 -12.363 1.00 80.50 95 GLY A CA 1
ATOM 740 C C . GLY A 1 95 ? 12.602 -6.573 -11.335 1.00 80.50 95 GLY A C 1
ATOM 741 O O . GLY A 1 95 ? 12.704 -7.034 -10.202 1.00 80.50 95 GLY A O 1
ATOM 742 N N . THR A 1 96 ? 11.629 -5.715 -11.659 1.00 82.19 96 THR A N 1
ATOM 743 C CA . THR A 1 96 ? 10.716 -5.135 -10.659 1.00 82.19 96 THR A CA 1
ATOM 744 C C . THR A 1 96 ? 9.258 -5.239 -11.063 1.00 82.19 96 THR A C 1
ATOM 746 O O . THR A 1 96 ? 8.924 -5.236 -12.244 1.00 82.19 96 THR A O 1
ATOM 749 N N . VAL A 1 97 ? 8.382 -5.341 -10.064 1.00 84.31 97 VAL A N 1
ATOM 750 C CA . VAL A 1 97 ? 6.941 -5.556 -10.251 1.00 84.31 97 VAL A CA 1
ATOM 751 C C . VAL A 1 97 ? 6.180 -4.232 -10.338 1.00 84.31 97 VAL A C 1
ATOM 753 O O . VAL A 1 97 ? 5.221 -4.129 -11.096 1.00 84.31 97 VAL A O 1
ATOM 756 N N . SER A 1 98 ? 6.599 -3.211 -9.584 1.00 82.31 98 SER A N 1
ATOM 757 C CA . SER A 1 98 ? 5.968 -1.886 -9.589 1.00 82.31 98 SER A CA 1
ATOM 758 C C . SER A 1 98 ? 7.003 -0.770 -9.445 1.00 82.31 98 SER A C 1
ATOM 760 O O . SER A 1 98 ? 8.054 -0.973 -8.832 1.00 82.31 98 SER A O 1
ATOM 762 N N . ALA A 1 99 ? 6.685 0.400 -10.009 1.00 81.12 99 ALA A N 1
ATOM 763 C CA . ALA A 1 99 ? 7.449 1.638 -9.897 1.00 81.12 99 ALA A CA 1
ATOM 764 C C . ALA A 1 99 ? 6.501 2.851 -9.846 1.00 81.12 99 ALA A C 1
ATOM 766 O O . ALA A 1 99 ? 5.626 3.007 -10.699 1.00 81.12 99 ALA A O 1
ATOM 767 N N . HIS A 1 100 ? 6.699 3.740 -8.871 1.00 81.12 100 HIS A N 1
ATOM 768 C CA . HIS A 1 100 ? 5.900 4.958 -8.688 1.00 81.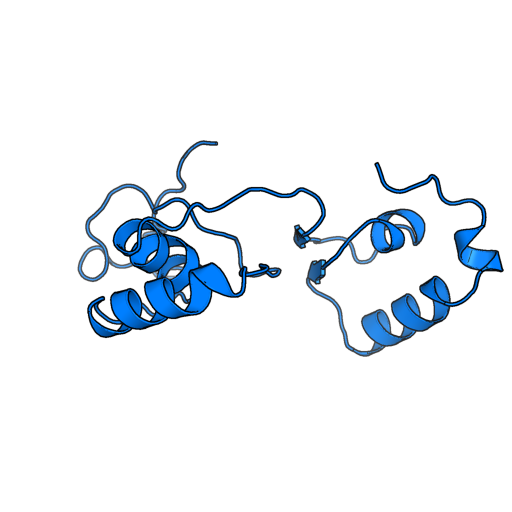12 100 HIS A CA 1
ATOM 769 C C . HIS A 1 100 ? 6.770 6.135 -8.215 1.00 81.12 100 HIS A C 1
ATOM 771 O O . HIS A 1 100 ? 7.487 5.916 -7.235 1.00 81.12 100 HIS A O 1
ATOM 777 N N . PRO A 1 101 ? 6.613 7.362 -8.773 1.00 82.00 101 PRO A N 1
ATOM 778 C CA . PRO A 1 101 ? 5.579 7.761 -9.738 1.00 82.00 101 PRO A CA 1
ATOM 779 C C . PRO A 1 101 ? 6.036 7.674 -11.204 1.00 82.00 101 PRO A C 1
ATOM 781 O O . PRO A 1 101 ? 7.191 7.931 -11.532 1.00 82.00 101 PRO A O 1
ATOM 784 N N . LEU A 1 102 ? 5.105 7.384 -12.120 1.00 82.50 102 LEU A N 1
ATOM 785 C CA . LEU A 1 102 ? 5.358 7.377 -13.567 1.00 82.50 102 LEU A CA 1
ATOM 786 C C . LEU A 1 102 ? 4.218 8.055 -14.330 1.00 82.50 102 LEU A C 1
ATOM 788 O O . LEU A 1 102 ? 3.053 7.693 -14.164 1.00 82.50 102 LEU A O 1
ATOM 792 N N . THR A 1 103 ? 4.554 8.987 -15.227 1.00 88.62 103 THR A N 1
ATOM 793 C CA . THR A 1 103 ? 3.572 9.570 -16.153 1.00 88.62 103 THR A CA 1
ATOM 794 C C . THR A 1 103 ? 3.124 8.535 -17.192 1.00 88.62 103 THR A C 1
ATOM 796 O O . THR A 1 103 ? 3.895 7.623 -17.511 1.00 88.62 103 THR A O 1
ATOM 799 N N . PRO A 1 104 ? 1.929 8.676 -17.793 1.00 92.12 104 PRO A N 1
ATOM 800 C CA . PRO A 1 104 ? 1.464 7.755 -18.833 1.00 92.12 104 PRO A CA 1
ATOM 801 C C . PRO A 1 104 ? 2.445 7.589 -20.007 1.00 92.12 104 PRO A C 1
ATOM 803 O O . PRO A 1 104 ? 2.644 6.480 -20.503 1.00 92.12 104 PRO A O 1
ATOM 806 N N . ASP A 1 105 ? 3.120 8.663 -20.430 1.00 92.12 105 ASP A N 1
ATOM 807 C CA . ASP A 1 105 ? 4.127 8.598 -21.499 1.00 92.12 105 ASP A CA 1
ATOM 808 C C . ASP A 1 105 ? 5.384 7.833 -21.091 1.00 92.12 105 ASP A C 1
ATOM 810 O O . ASP A 1 105 ? 5.912 7.042 -21.883 1.00 92.12 105 ASP A O 1
ATOM 814 N N . LYS A 1 106 ? 5.837 8.009 -19.843 1.00 87.50 106 LYS A N 1
ATOM 815 C CA . LYS A 1 106 ? 6.943 7.223 -19.287 1.00 87.50 106 LYS A CA 1
ATOM 816 C C . LYS A 1 106 ? 6.567 5.746 -19.206 1.00 87.50 106 LYS A C 1
ATOM 818 O O . LYS A 1 106 ? 7.348 4.922 -19.670 1.00 87.50 106 LYS A O 1
ATOM 823 N N . GLN A 1 107 ? 5.365 5.411 -18.727 1.00 89.56 107 GLN A N 1
ATOM 824 C CA . GLN A 1 107 ? 4.874 4.025 -18.681 1.00 89.56 107 GLN A CA 1
ATOM 825 C C . GLN A 1 107 ? 4.880 3.379 -20.075 1.00 89.56 107 GLN A C 1
ATOM 827 O O . GLN A 1 107 ? 5.448 2.302 -20.256 1.00 89.56 107 GLN A O 1
ATOM 832 N N . ARG A 1 108 ? 4.339 4.070 -21.090 1.00 91.25 108 ARG A N 1
ATOM 833 C CA . ARG A 1 108 ? 4.350 3.593 -22.486 1.00 91.25 108 ARG A CA 1
ATOM 834 C C . ARG A 1 108 ? 5.766 3.402 -23.024 1.00 91.25 108 ARG A C 1
ATOM 836 O O . ARG A 1 108 ? 6.039 2.411 -23.699 1.00 91.25 108 ARG A O 1
ATOM 843 N N . THR A 1 109 ? 6.663 4.341 -22.740 1.00 89.62 109 THR A N 1
ATOM 844 C CA . THR A 1 109 ? 8.058 4.290 -23.199 1.00 89.62 109 THR A CA 1
ATOM 845 C C . THR A 1 109 ? 8.810 3.128 -22.560 1.00 89.62 109 THR A C 1
ATOM 847 O O . THR A 1 109 ? 9.457 2.359 -23.269 1.00 89.62 109 THR A O 1
ATOM 850 N N . ILE A 1 110 ? 8.682 2.962 -21.243 1.00 87.44 110 ILE A N 1
ATOM 851 C CA . ILE A 1 110 ? 9.272 1.853 -20.489 1.00 87.44 110 ILE A CA 1
ATOM 852 C C . ILE A 1 110 ? 8.755 0.522 -21.032 1.00 87.44 110 ILE A C 1
ATOM 854 O O . ILE A 1 110 ? 9.561 -0.331 -21.385 1.00 87.44 110 ILE A O 1
ATOM 858 N N . TRP A 1 111 ? 7.438 0.372 -21.201 1.00 88.75 111 TRP A N 1
ATOM 859 C CA . TRP A 1 111 ? 6.844 -0.857 -21.729 1.00 88.75 111 TRP A CA 1
ATOM 860 C C . TRP A 1 111 ? 7.384 -1.227 -23.118 1.00 88.75 111 TRP A C 1
ATOM 862 O O . TRP A 1 111 ? 7.772 -2.372 -23.340 1.00 88.75 111 TRP A O 1
ATOM 872 N N . ARG A 1 112 ? 7.491 -0.261 -24.047 1.00 90.56 112 ARG A N 1
ATOM 873 C CA . ARG A 1 112 ? 8.066 -0.516 -25.383 1.00 90.56 112 ARG A CA 1
ATOM 874 C C . ARG A 1 112 ? 9.529 -0.948 -25.308 1.00 90.56 112 ARG A C 1
ATOM 876 O O . ARG A 1 112 ? 9.941 -1.811 -26.074 1.00 90.56 112 ARG A O 1
ATOM 883 N N . ARG A 1 113 ? 10.309 -0.343 -24.407 1.00 87.88 113 ARG A N 1
ATOM 884 C CA . ARG A 1 113 ? 11.729 -0.674 -24.226 1.00 87.88 113 ARG A CA 1
ATOM 885 C C . ARG A 1 113 ? 11.926 -2.039 -23.573 1.00 87.88 113 ARG A C 1
ATOM 887 O O . ARG A 1 113 ? 12.796 -2.770 -24.018 1.00 87.88 113 ARG A O 1
ATOM 894 N N . LEU A 1 114 ? 11.116 -2.389 -22.572 1.00 85.69 114 LEU A N 1
ATOM 895 C CA . LEU A 1 114 ? 11.173 -3.693 -21.900 1.00 85.69 114 LEU A CA 1
ATOM 896 C C . LEU A 1 114 ? 10.786 -4.850 -22.829 1.00 85.69 114 LEU A C 1
ATOM 898 O O . LEU A 1 114 ? 11.254 -5.962 -22.637 1.00 85.69 114 LEU A O 1
ATOM 902 N N . ARG A 1 115 ? 9.951 -4.590 -23.841 1.00 86.94 115 ARG A N 1
ATOM 903 C CA . ARG A 1 115 ? 9.574 -5.571 -24.870 1.00 86.94 115 ARG A CA 1
ATOM 904 C C . ARG A 1 115 ? 10.584 -5.728 -26.008 1.00 86.94 115 ARG A C 1
ATOM 906 O O . ARG A 1 115 ? 10.359 -6.550 -26.890 1.00 86.94 115 ARG A O 1
ATOM 913 N N . ASN A 1 116 ? 11.623 -4.900 -26.050 1.00 85.94 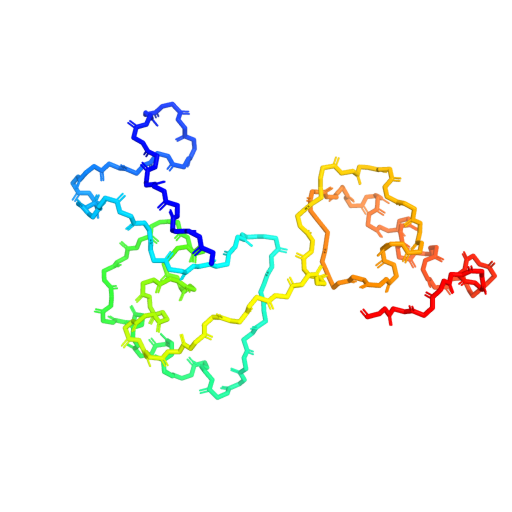116 ASN A N 1
ATOM 914 C CA . ASN A 1 116 ? 12.654 -4.982 -27.071 1.00 85.94 116 ASN A CA 1
ATOM 915 C C . ASN A 1 116 ? 13.827 -5.800 -26.523 1.00 85.94 116 ASN A C 1
ATOM 917 O O . ASN A 1 116 ? 14.628 -5.271 -25.754 1.00 85.94 116 ASN A O 1
ATOM 921 N N . ASP A 1 117 ? 13.943 -7.055 -26.957 1.00 75.38 117 ASP A N 1
ATOM 922 C CA . ASP A 1 117 ? 14.969 -7.993 -26.481 1.00 75.38 117 ASP A CA 1
ATOM 923 C C . ASP A 1 117 ? 16.395 -7.452 -26.658 1.00 75.38 117 ASP A C 1
ATOM 925 O O . ASP A 1 117 ? 17.251 -7.647 -25.797 1.00 75.38 117 ASP A O 1
ATOM 929 N N . SER A 1 118 ? 16.655 -6.685 -27.723 1.00 80.62 118 SER A N 1
ATOM 930 C CA . SER A 1 118 ? 17.957 -6.040 -27.943 1.00 80.62 118 SER A CA 1
ATOM 931 C C . SER A 1 118 ? 18.277 -4.973 -26.894 1.00 80.62 118 SER A C 1
ATOM 933 O O . SER A 1 118 ? 19.445 -4.694 -26.641 1.00 80.62 118 SER A O 1
ATOM 935 N N . ALA A 1 119 ? 17.258 -4.360 -26.287 1.00 75.06 119 ALA A N 1
ATOM 936 C CA . ALA A 1 119 ? 17.426 -3.358 -25.240 1.00 75.06 119 ALA A CA 1
ATOM 937 C C . ALA A 1 119 ? 17.635 -3.983 -23.849 1.00 75.06 119 ALA A C 1
ATOM 939 O O . ALA A 1 119 ? 18.168 -3.312 -22.964 1.00 75.06 119 ALA A O 1
ATOM 940 N N . THR A 1 120 ? 17.233 -5.242 -23.650 1.00 79.62 120 THR A N 1
ATOM 941 C CA . THR A 1 120 ? 17.324 -5.964 -22.368 1.00 79.62 120 THR A CA 1
ATOM 942 C C . THR A 1 120 ? 18.358 -7.091 -22.362 1.00 79.62 120 THR A C 1
ATOM 944 O O . THR A 1 120 ? 18.639 -7.642 -21.302 1.00 79.62 120 THR A O 1
ATOM 947 N N . SER A 1 121 ? 18.963 -7.415 -23.507 1.00 79.81 121 SER A N 1
ATOM 948 C CA . SER A 1 121 ? 19.922 -8.518 -23.687 1.00 79.81 121 SER A CA 1
ATOM 949 C C . SER A 1 121 ? 21.172 -8.435 -22.804 1.00 79.81 121 SER A C 1
ATOM 951 O O . SER A 1 121 ? 21.757 -9.461 -22.475 1.00 79.81 121 SER A O 1
ATOM 953 N N . GLY A 1 122 ? 21.574 -7.227 -22.398 1.00 83.12 122 GLY A N 1
ATOM 954 C CA . GLY A 1 122 ? 22.700 -6.994 -21.487 1.00 83.12 122 GLY A CA 1
ATOM 955 C C . GLY A 1 122 ? 22.320 -6.913 -20.005 1.00 83.12 122 GLY A C 1
ATOM 956 O O . GLY A 1 122 ? 23.185 -6.636 -19.174 1.00 83.12 122 GLY A O 1
ATOM 957 N N . CYS A 1 123 ? 21.044 -7.088 -19.655 1.00 83.38 123 CYS A N 1
ATOM 958 C CA . CYS A 1 123 ? 20.604 -6.986 -18.270 1.00 83.38 123 CYS A CA 1
ATOM 959 C C . CYS A 1 123 ? 20.937 -8.264 -17.486 1.00 83.38 123 CYS A C 1
ATOM 961 O O . CYS A 1 123 ? 20.731 -9.366 -17.994 1.00 83.38 123 CYS A O 1
ATOM 963 N N . PRO A 1 124 ? 21.420 -8.146 -16.236 1.00 78.69 124 PRO A N 1
ATOM 964 C CA . PRO A 1 124 ? 21.611 -9.311 -15.385 1.00 78.69 124 PRO A CA 1
ATOM 965 C C . PRO A 1 124 ? 20.259 -9.960 -15.075 1.00 78.69 124 PRO A C 1
ATOM 967 O O . PRO A 1 124 ? 19.244 -9.265 -14.977 1.00 78.69 124 PRO A O 1
ATOM 970 N N . SER A 1 125 ? 20.252 -11.279 -14.871 1.00 69.06 125 SER A N 1
ATOM 971 C CA . SER A 1 125 ? 19.062 -11.976 -14.381 1.00 69.06 125 SER A CA 1
ATOM 972 C C . SER A 1 125 ? 18.564 -11.323 -13.085 1.00 69.06 125 SER A C 1
ATOM 974 O O . SER A 1 125 ? 19.397 -11.000 -12.225 1.00 69.06 125 SER A O 1
ATOM 976 N N . PRO A 1 126 ? 17.242 -11.131 -12.919 1.00 61.81 126 PRO A N 1
ATOM 977 C CA . PRO A 1 126 ? 16.681 -10.669 -11.655 1.00 61.81 126 PRO A CA 1
ATOM 978 C C . PRO A 1 126 ? 17.162 -11.589 -10.526 1.00 61.81 126 PRO A C 1
ATOM 980 O O . PRO A 1 126 ? 17.066 -12.810 -10.654 1.00 61.81 126 PRO A O 1
ATOM 983 N N . LYS A 1 127 ? 17.745 -11.010 -9.472 1.00 52.91 127 LYS A N 1
ATOM 984 C CA . LYS A 1 127 ? 18.131 -11.743 -8.259 1.00 52.91 127 LYS A CA 1
ATOM 985 C C . LYS A 1 127 ? 16.952 -11.883 -7.321 1.00 52.91 127 LYS A C 1
ATOM 987 O O . LYS A 1 127 ? 16.174 -10.908 -7.231 1.00 52.91 127 LYS A O 1
#

Mean predicted aligned error: 5.77 Å

Radius of gyratio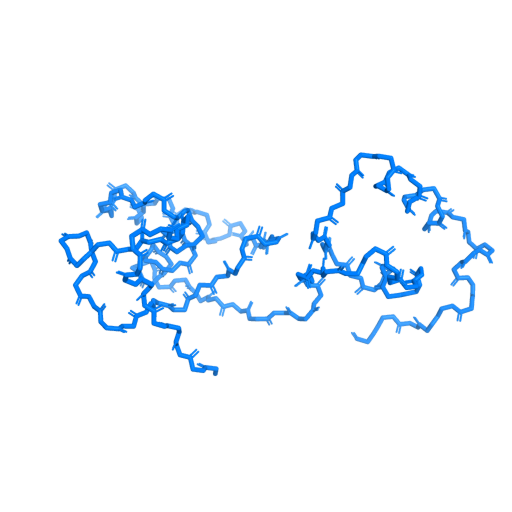n: 18.06 Å; Cα contacts (8 Å, |Δi|>4): 139; chains: 1; bounding box: 39×38×48 Å

pLDDT: mean 87.52, std 11.91, range [49.31, 98.5]